Protein AF-A0A382PR80-F1 (afdb_monomer_lite)

Foldseek 3Di:
DDDPQDDPVNVQVVVLVVLVVLLCCCVVVVDVVSVVSVVQNVQWDWDDDDPDIDIHGNDQVQVCLVVDDPVVNVVVVVVLPDPPDDPVNNVSNVD

Radius of gyration: 18.61 Å; chains: 1; bounding box: 30×57×33 Å

pLDDT: mean 79.88, std 11.62, range [38.78, 93.19]

Sequence (95 aa):
MEGNAKSLCSLKVRICDALKWLADGFHKRHNPSMKPYALLKPQMRYEAQGDSLIVQLRKHPILYRDYLAPSTLDKLNSTLQRPDISDDFRAQIQG

Secondary structure (DSSP, 8-state):
---TT--HHHHHHHHHHHHHHHHHHHHTT--GGGHHHHHHGGGEEEEEETTEEEEEE---HHHHGGGS-HHHHHHHHHHHTSTTS-HHHHHHHH-

Structure (mmCIF, N/CA/C/O backbone):
data_AF-A0A382PR80-F1
#
_entry.id   AF-A0A382PR80-F1
#
loop_
_atom_site.group_PDB
_atom_site.id
_atom_site.type_symbol
_atom_site.label_atom_id
_atom_site.label_alt_id
_atom_site.label_comp_id
_atom_site.label_asym_id
_atom_site.label_entity_id
_atom_site.label_seq_id
_atom_site.pdbx_PDB_ins_code
_atom_site.Cartn_x
_atom_site.Cartn_y
_atom_site.Cartn_z
_atom_site.occupancy
_atom_site.B_iso_or_equiv
_atom_site.auth_seq_id
_atom_site.auth_comp_id
_atom_site.auth_asym_id
_atom_site.auth_atom_id
_atom_site.pdbx_PDB_model_num
ATOM 1 N N . MET A 1 1 ? -17.422 -31.952 4.014 1.00 38.78 1 MET A N 1
ATOM 2 C CA . MET A 1 1 ? -16.552 -31.581 2.875 1.00 38.78 1 MET A CA 1
ATOM 3 C C . MET A 1 1 ? -15.466 -30.635 3.377 1.00 38.78 1 MET A C 1
ATOM 5 O O . MET A 1 1 ? -15.622 -29.421 3.298 1.00 38.78 1 MET A O 1
ATOM 9 N N . GLU A 1 2 ? -14.388 -31.176 3.938 1.00 43.16 2 GLU A N 1
ATOM 10 C CA . GLU A 1 2 ? -13.248 -30.389 4.424 1.00 43.16 2 GLU A CA 1
ATOM 11 C C . GLU A 1 2 ? -12.230 -30.237 3.294 1.00 43.16 2 GLU A C 1
ATOM 13 O O . GLU A 1 2 ? -11.433 -31.120 2.989 1.00 43.16 2 GLU A O 1
ATOM 18 N N . GLY A 1 3 ? -12.352 -29.115 2.587 1.00 48.28 3 GLY A N 1
ATOM 19 C CA . GLY A 1 3 ? -11.491 -28.749 1.472 1.00 48.28 3 GLY A CA 1
ATOM 20 C C . GLY A 1 3 ? -10.237 -28.038 1.964 1.00 48.28 3 GLY A C 1
ATOM 21 O O . GLY A 1 3 ? -10.270 -26.854 2.302 1.00 48.28 3 GLY A O 1
ATOM 22 N N . ASN A 1 4 ? -9.145 -28.787 1.943 1.00 53.31 4 ASN A N 1
ATOM 23 C CA . ASN A 1 4 ? -7.749 -28.447 2.188 1.00 53.31 4 ASN A CA 1
ATOM 24 C C . ASN A 1 4 ? -7.227 -27.296 1.276 1.00 53.31 4 ASN A C 1
ATOM 26 O O . ASN A 1 4 ? -6.438 -27.543 0.377 1.00 53.31 4 ASN A O 1
ATOM 30 N N . ALA A 1 5 ? -7.742 -26.058 1.408 1.00 49.75 5 ALA A N 1
ATOM 31 C CA . ALA A 1 5 ? -7.290 -24.8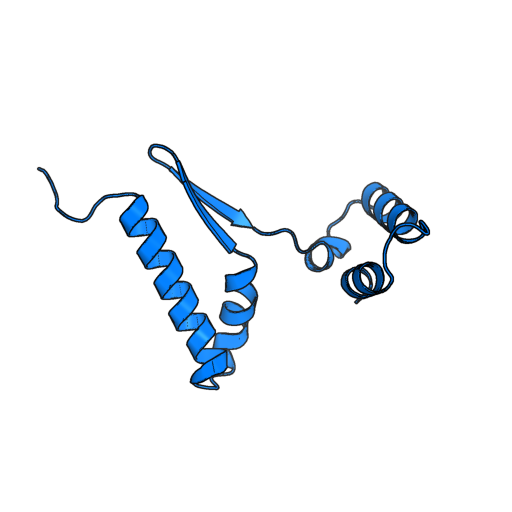54 0.661 1.00 49.75 5 ALA A CA 1
ATOM 32 C C . ALA A 1 5 ? -7.906 -23.497 1.116 1.00 49.75 5 ALA A C 1
ATOM 34 O O . ALA A 1 5 ? -7.666 -22.464 0.476 1.00 49.75 5 ALA A O 1
ATOM 35 N N . LYS A 1 6 ? -8.749 -23.473 2.161 1.00 64.25 6 LYS A N 1
ATOM 36 C CA . LYS A 1 6 ? -9.771 -22.423 2.376 1.00 64.25 6 LYS A CA 1
ATOM 37 C C . LYS A 1 6 ? -9.608 -21.564 3.647 1.00 64.25 6 LYS A C 1
ATOM 39 O O . LYS A 1 6 ? -10.602 -21.059 4.152 1.00 64.25 6 LYS A O 1
ATOM 44 N N . SER A 1 7 ? -8.403 -21.380 4.196 1.00 77.38 7 SER A N 1
ATOM 45 C CA . SER A 1 7 ? -8.237 -20.462 5.341 1.00 77.38 7 SER A CA 1
ATOM 46 C C . SER A 1 7 ? -8.001 -19.018 4.883 1.00 77.38 7 SER A C 1
ATOM 48 O O . SER A 1 7 ? -7.254 -18.764 3.933 1.00 77.38 7 SER A O 1
ATOM 50 N N . LEU A 1 8 ? -8.601 -18.048 5.577 1.00 79.25 8 LEU A N 1
ATOM 51 C CA . LEU A 1 8 ? -8.400 -16.617 5.305 1.00 79.25 8 LEU A CA 1
ATOM 52 C C . LEU A 1 8 ? -6.936 -16.191 5.438 1.00 79.25 8 LEU A C 1
ATOM 54 O O . LEU A 1 8 ? -6.460 -15.365 4.661 1.00 79.25 8 LEU A O 1
ATOM 58 N N . CYS A 1 9 ? -6.188 -16.811 6.353 1.00 81.25 9 CYS A N 1
ATOM 59 C CA . CYS A 1 9 ? -4.742 -16.619 6.451 1.00 81.25 9 CYS A CA 1
ATOM 60 C C . CYS A 1 9 ? -4.014 -17.052 5.169 1.00 81.25 9 CYS A C 1
ATOM 62 O O . CYS A 1 9 ? -3.157 -16.318 4.680 1.00 81.25 9 CYS A O 1
ATOM 64 N N . SER A 1 10 ? -4.381 -18.194 4.577 1.00 84.56 10 SER A N 1
ATOM 65 C CA . SER A 1 10 ? -3.818 -18.641 3.295 1.00 84.56 10 SER A CA 1
ATOM 66 C C . SER A 1 10 ? -4.186 -17.697 2.144 1.00 84.56 10 SER A C 1
ATOM 68 O O . SER A 1 10 ? -3.362 -17.438 1.264 1.00 84.56 10 SER A O 1
ATOM 70 N N . LEU A 1 11 ? -5.408 -17.157 2.137 1.00 84.44 11 LEU A N 1
ATOM 71 C CA . LEU A 1 11 ? -5.828 -16.165 1.145 1.00 84.44 11 LEU A CA 1
ATOM 72 C C . LEU A 1 11 ? -5.023 -14.862 1.277 1.00 84.44 11 LEU A C 1
ATOM 74 O O . LEU A 1 11 ? -4.499 -14.365 0.282 1.00 84.44 11 LEU A O 1
ATOM 78 N N . LYS A 1 12 ? -4.847 -14.356 2.505 1.00 87.06 12 LYS A N 1
ATOM 79 C CA . LYS A 1 12 ? -4.020 -13.178 2.801 1.00 87.06 12 LYS A CA 1
ATOM 80 C C . LYS A 1 12 ? -2.594 -13.331 2.265 1.00 87.06 12 LYS A C 1
ATOM 82 O O . LYS A 1 12 ? -2.096 -12.417 1.613 1.00 87.06 12 LYS A O 1
ATOM 87 N N . VAL A 1 13 ? -1.941 -14.467 2.526 1.00 87.44 13 VAL A N 1
ATOM 88 C CA . VAL A 1 13 ? -0.564 -14.722 2.057 1.00 87.44 13 VAL A CA 1
ATOM 89 C C . VAL A 1 13 ? -0.494 -14.689 0.531 1.00 87.44 13 VAL A C 1
ATOM 91 O O . VAL A 1 13 ? 0.325 -13.957 -0.018 1.00 87.44 13 VAL A O 1
ATOM 94 N N . ARG A 1 14 ? -1.414 -15.375 -0.159 1.00 89.38 14 ARG A N 1
ATOM 95 C CA . ARG A 1 14 ? -1.451 -15.409 -1.631 1.00 89.38 14 ARG A CA 1
ATOM 96 C C . ARG A 1 14 ? -1.643 -14.027 -2.257 1.00 89.38 14 ARG A C 1
ATOM 98 O O . ARG A 1 14 ? -0.987 -13.713 -3.247 1.00 89.38 14 ARG A O 1
ATOM 105 N N . ILE A 1 15 ? -2.503 -13.190 -1.677 1.00 87.94 15 ILE A N 1
ATOM 106 C CA . ILE A 1 15 ? -2.703 -11.807 -2.134 1.00 87.94 15 ILE A CA 1
ATOM 107 C C . ILE A 1 15 ? -1.419 -10.985 -1.945 1.00 87.94 15 ILE A C 1
ATOM 109 O O . ILE A 1 15 ? -0.990 -10.285 -2.864 1.00 87.94 15 ILE A O 1
ATOM 113 N N . CYS A 1 16 ? -0.767 -11.096 -0.784 1.00 86.69 16 CYS A N 1
ATOM 114 C CA . CYS A 1 16 ? 0.504 -10.419 -0.519 1.00 86.69 16 CYS A CA 1
ATOM 115 C C . CYS A 1 16 ? 1.615 -10.860 -1.488 1.00 86.69 16 CYS A C 1
ATOM 117 O O . CYS A 1 16 ? 2.362 -10.011 -1.983 1.00 86.69 16 CYS A O 1
ATOM 119 N N . ASP A 1 17 ? 1.708 -12.156 -1.787 1.00 91.38 17 ASP A N 1
ATOM 120 C CA . ASP A 1 17 ? 2.687 -12.705 -2.730 1.00 91.38 17 ASP A CA 1
ATOM 121 C C . ASP A 1 17 ? 2.419 -12.245 -4.166 1.00 91.38 17 ASP A C 1
ATOM 123 O O . ASP A 1 17 ? 3.354 -11.843 -4.861 1.00 91.38 17 ASP A O 1
ATOM 127 N N . ALA A 1 18 ? 1.155 -12.203 -4.596 1.00 90.56 18 ALA A N 1
ATOM 128 C CA . ALA A 1 18 ? 0.777 -11.673 -5.905 1.00 90.56 18 ALA A CA 1
ATOM 129 C C . ALA A 1 18 ? 1.157 -10.188 -6.050 1.00 90.56 18 ALA A C 1
ATOM 131 O O . ALA A 1 18 ?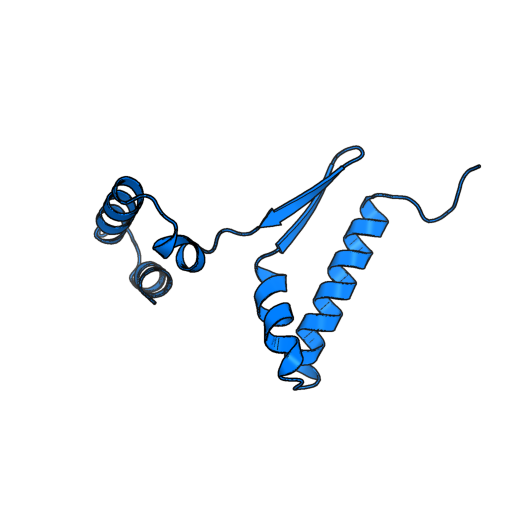 1.784 -9.794 -7.036 1.00 90.56 18 ALA A O 1
ATOM 132 N N . LEU A 1 19 ? 0.863 -9.363 -5.039 1.00 88.81 19 LEU A N 1
ATOM 133 C CA . LEU A 1 19 ? 1.259 -7.950 -5.025 1.00 88.81 19 LEU A CA 1
ATOM 134 C C . LEU A 1 19 ? 2.779 -7.775 -5.016 1.00 88.81 19 LEU A C 1
ATOM 136 O O . LEU A 1 19 ? 3.305 -6.877 -5.674 1.00 88.81 19 LEU A O 1
ATOM 140 N N . LYS A 1 20 ? 3.504 -8.636 -4.293 1.00 90.06 20 LYS A N 1
ATOM 141 C CA . LYS A 1 20 ? 4.969 -8.655 -4.315 1.00 90.06 20 LYS A CA 1
ATOM 142 C C . LYS A 1 20 ? 5.495 -9.000 -5.703 1.00 90.06 20 LYS A C 1
ATOM 144 O O . LYS A 1 20 ? 6.376 -8.295 -6.179 1.00 90.06 20 LYS A O 1
ATOM 149 N N . TRP A 1 21 ? 4.947 -10.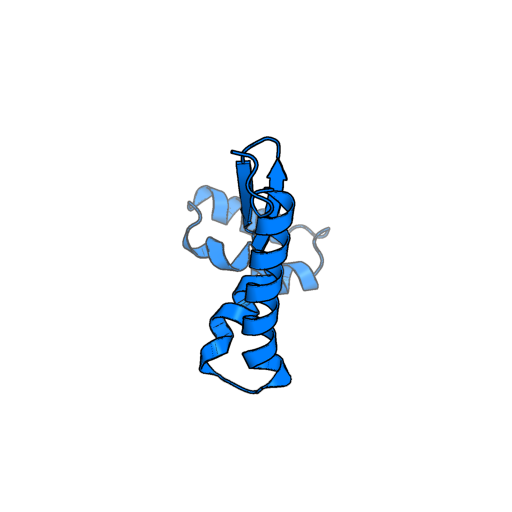020 -6.357 1.00 93.19 21 TRP A N 1
ATOM 150 C CA . TRP A 1 21 ? 5.348 -10.418 -7.705 1.00 93.19 21 TRP A CA 1
ATOM 151 C C . TRP A 1 21 ? 5.135 -9.293 -8.726 1.00 93.19 21 TRP A C 1
ATOM 153 O O . TRP A 1 21 ? 6.015 -9.030 -9.550 1.00 93.19 21 TRP A O 1
ATOM 163 N N . LEU A 1 22 ? 4.002 -8.586 -8.642 1.00 89.94 22 LEU A N 1
ATOM 164 C CA . LEU A 1 22 ? 3.709 -7.431 -9.494 1.00 89.94 22 LEU A CA 1
ATOM 165 C C . LEU A 1 22 ? 4.685 -6.273 -9.239 1.00 89.94 22 LEU A C 1
ATOM 167 O O . LEU A 1 22 ? 5.285 -5.760 -10.182 1.00 89.94 22 LEU A O 1
ATOM 171 N N . ALA A 1 23 ? 4.915 -5.903 -7.976 1.00 88.69 23 ALA A N 1
ATOM 172 C CA . ALA A 1 23 ? 5.869 -4.849 -7.621 1.00 88.69 23 ALA A CA 1
ATOM 173 C C . ALA A 1 23 ? 7.307 -5.193 -8.053 1.00 88.69 23 ALA A C 1
ATOM 175 O O . ALA A 1 23 ? 8.017 -4.359 -8.615 1.00 88.69 23 ALA A O 1
ATOM 176 N N . ASP A 1 24 ? 7.720 -6.447 -7.862 1.00 92.06 24 ASP A N 1
ATOM 177 C CA . ASP A 1 24 ? 9.012 -6.958 -8.321 1.00 92.06 24 ASP A CA 1
ATOM 178 C C . ASP A 1 24 ? 9.130 -6.911 -9.852 1.00 92.06 24 ASP A C 1
ATOM 180 O O . ASP A 1 24 ? 10.232 -6.810 -10.384 1.00 92.06 24 ASP A O 1
ATOM 184 N N . GLY A 1 25 ? 8.022 -6.948 -10.596 1.00 90.00 25 GLY A N 1
ATOM 185 C CA . GLY A 1 25 ? 8.063 -6.770 -12.043 1.00 90.00 25 GLY A CA 1
ATOM 186 C C . GLY A 1 25 ? 8.458 -5.370 -12.493 1.00 90.00 25 GLY A C 1
ATOM 187 O O . GLY A 1 25 ? 9.154 -5.237 -13.496 1.00 90.00 25 GLY A O 1
ATOM 188 N N . PHE A 1 26 ? 8.134 -4.344 -11.712 1.00 90.56 26 PHE A N 1
ATOM 189 C CA . PHE A 1 26 ? 8.674 -3.011 -11.948 1.00 90.56 26 PHE A CA 1
ATOM 190 C C . PHE A 1 26 ? 10.140 -2.914 -11.503 1.00 90.56 26 PHE A C 1
ATOM 192 O O . PHE A 1 26 ? 10.994 -2.517 -12.289 1.00 90.56 26 PHE A O 1
ATOM 199 N N . HIS A 1 27 ? 10.451 -3.318 -10.266 1.00 86.31 27 HIS A N 1
ATOM 200 C CA . HIS A 1 27 ? 11.778 -3.086 -9.680 1.00 86.31 27 HIS A CA 1
ATOM 201 C C . HIS A 1 27 ? 12.877 -4.013 -10.208 1.00 86.31 27 HIS A C 1
ATOM 203 O O . HIS A 1 27 ? 14.002 -3.568 -10.400 1.00 86.31 27 HIS A O 1
ATOM 209 N N . LYS A 1 28 ? 12.573 -5.300 -10.408 1.00 90.62 28 LYS A N 1
ATOM 210 C CA . LYS A 1 28 ? 13.559 -6.335 -10.768 1.00 90.62 28 LYS A CA 1
ATOM 211 C C . LYS A 1 28 ? 13.515 -6.712 -12.240 1.00 90.62 28 LYS A C 1
ATOM 213 O O . LYS A 1 28 ? 14.525 -7.116 -12.798 1.00 90.62 28 LYS A O 1
ATOM 218 N N . ARG A 1 29 ? 12.334 -6.633 -12.860 1.00 90.62 29 ARG A N 1
ATOM 219 C CA . ARG A 1 29 ? 12.138 -6.973 -14.282 1.00 90.62 29 ARG A CA 1
ATOM 220 C C . ARG A 1 29 ? 12.057 -5.736 -15.178 1.00 90.62 29 ARG A C 1
ATOM 222 O O . ARG A 1 29 ? 11.823 -5.885 -16.370 1.00 90.62 29 ARG A O 1
ATOM 229 N N . HIS A 1 30 ? 12.237 -4.541 -14.605 1.00 88.75 30 HIS A N 1
ATOM 230 C CA . HIS A 1 30 ? 12.228 -3.253 -15.302 1.00 88.75 30 HIS A CA 1
ATOM 231 C C . HIS A 1 30 ? 11.014 -3.047 -16.219 1.00 88.75 30 HIS A C 1
ATOM 233 O O . HIS A 1 30 ? 11.124 -2.383 -17.243 1.00 88.75 30 HIS A O 1
ATOM 239 N N . ASN A 1 31 ? 9.850 -3.608 -15.869 1.00 90.88 31 ASN A N 1
ATOM 240 C CA . ASN A 1 31 ? 8.642 -3.501 -16.679 1.00 90.88 31 ASN A CA 1
ATOM 241 C C . ASN A 1 31 ? 7.841 -2.244 -16.287 1.00 90.88 31 ASN A C 1
ATOM 243 O O . ASN A 1 31 ? 7.196 -2.245 -15.230 1.00 90.88 31 ASN A O 1
ATOM 247 N N . PRO A 1 32 ? 7.818 -1.180 -17.116 1.00 87.25 32 PRO A N 1
ATOM 248 C CA . PRO A 1 32 ? 7.181 0.084 -16.755 1.00 87.25 32 PRO A CA 1
ATOM 249 C C . PRO A 1 32 ? 5.664 -0.032 -16.591 1.00 87.25 32 PRO A C 1
ATOM 251 O O . PRO A 1 32 ? 5.087 0.702 -15.790 1.00 87.25 32 PRO A O 1
ATOM 254 N N . SER A 1 33 ? 5.013 -0.981 -17.276 1.00 87.50 33 SER A N 1
ATOM 255 C CA . SER A 1 33 ? 3.567 -1.200 -17.133 1.00 87.50 33 SER A CA 1
ATOM 256 C C . SER A 1 33 ? 3.181 -1.706 -15.740 1.00 87.50 33 SER A C 1
ATOM 258 O O . SER A 1 33 ? 2.026 -1.586 -15.341 1.00 87.50 33 SER A O 1
ATOM 260 N N . MET A 1 34 ? 4.149 -2.202 -14.956 1.00 88.31 34 MET A N 1
ATOM 261 C CA . MET A 1 34 ? 3.929 -2.645 -13.579 1.00 88.31 34 MET A CA 1
ATOM 262 C C . MET A 1 34 ? 4.148 -1.548 -12.525 1.00 88.31 34 MET A C 1
ATOM 264 O O . MET A 1 34 ? 3.922 -1.789 -11.335 1.00 88.31 34 MET A O 1
ATOM 268 N N . LYS A 1 35 ? 4.530 -0.329 -12.939 1.00 82.81 35 LYS A N 1
ATOM 269 C CA . LYS A 1 35 ? 4.713 0.832 -12.051 1.00 82.81 35 LYS A CA 1
ATOM 270 C C . LYS A 1 35 ? 3.506 1.094 -11.131 1.00 82.81 35 LYS A C 1
ATOM 272 O O . LYS A 1 35 ? 3.739 1.314 -9.941 1.00 82.81 35 LYS A O 1
ATOM 277 N N . PRO A 1 36 ? 2.236 1.011 -11.587 1.00 83.56 36 PRO A N 1
ATOM 278 C CA . PRO A 1 36 ? 1.087 1.222 -10.703 1.00 83.56 36 PRO A CA 1
ATOM 279 C C . PRO A 1 36 ? 1.037 0.229 -9.534 1.00 83.56 36 PRO A C 1
ATOM 281 O O . PRO A 1 36 ? 0.742 0.614 -8.405 1.00 83.56 36 PRO A O 1
ATOM 284 N N . TYR A 1 37 ? 1.390 -1.039 -9.765 1.00 83.62 37 TYR A N 1
ATOM 285 C CA . TYR A 1 37 ? 1.360 -2.072 -8.725 1.00 83.62 37 TYR A CA 1
ATOM 286 C C . TYR A 1 37 ? 2.502 -1.930 -7.716 1.00 83.62 37 TYR A C 1
ATOM 288 O O . TYR A 1 37 ? 2.315 -2.198 -6.528 1.00 83.62 37 TYR A O 1
ATOM 296 N N . ALA A 1 38 ? 3.669 -1.468 -8.171 1.00 83.38 38 ALA A N 1
ATOM 297 C CA . ALA A 1 38 ? 4.787 -1.142 -7.292 1.00 83.38 38 ALA A CA 1
ATOM 298 C C . ALA A 1 38 ? 4.451 0.010 -6.334 1.00 83.38 38 ALA A C 1
ATOM 300 O O . ALA A 1 38 ? 4.806 -0.053 -5.158 1.00 83.38 38 ALA A O 1
ATOM 301 N N . LEU A 1 39 ? 3.706 1.013 -6.811 1.00 84.00 39 LEU A N 1
ATOM 302 C CA . LEU A 1 39 ? 3.213 2.120 -5.986 1.00 84.00 39 LEU A CA 1
ATOM 303 C C . LEU A 1 39 ? 2.082 1.694 -5.042 1.00 84.00 39 LEU A C 1
ATOM 305 O O . LEU A 1 39 ? 2.006 2.186 -3.918 1.00 84.00 39 LEU A O 1
ATOM 309 N N . LEU A 1 40 ? 1.220 0.773 -5.479 1.00 82.56 40 LEU A N 1
ATOM 310 C CA . LEU A 1 40 ? 0.058 0.319 -4.715 1.00 82.56 40 LEU A CA 1
ATOM 311 C C . LEU A 1 40 ? 0.432 -0.603 -3.545 1.00 82.56 40 LEU A C 1
ATOM 313 O O . LEU A 1 40 ? -0.126 -0.475 -2.457 1.00 82.56 40 LEU A O 1
ATOM 317 N N . LYS A 1 41 ? 1.385 -1.524 -3.734 1.00 85.19 41 LYS A N 1
ATOM 318 C CA . LYS A 1 41 ? 1.787 -2.501 -2.706 1.00 85.19 41 LYS A CA 1
ATOM 319 C C . LYS A 1 41 ? 2.096 -1.877 -1.328 1.00 85.19 41 LYS A C 1
ATOM 321 O O . LYS A 1 41 ? 1.548 -2.374 -0.347 1.00 85.19 41 LYS A O 1
ATOM 326 N N . PRO A 1 42 ? 2.937 -0.830 -1.190 1.00 82.38 42 PRO A N 1
ATOM 327 C CA . PRO A 1 42 ? 3.210 -0.219 0.114 1.00 82.38 42 PRO A CA 1
ATOM 328 C C . PRO A 1 42 ? 1.998 0.512 0.710 1.00 82.38 42 PRO A C 1
ATOM 330 O O . PRO A 1 42 ? 1.979 0.750 1.916 1.00 82.38 42 PRO A O 1
ATOM 333 N N . GLN A 1 43 ? 0.991 0.844 -0.106 1.00 83.56 43 GLN A N 1
ATOM 334 C CA . GLN A 1 43 ? -0.239 1.508 0.324 1.00 83.56 43 GLN A CA 1
ATOM 335 C C . GLN A 1 43 ? -1.306 0.526 0.815 1.00 83.56 43 GLN A C 1
ATOM 337 O O . GLN A 1 43 ? -2.285 0.958 1.409 1.00 83.56 43 GLN A O 1
ATOM 342 N N . MET A 1 44 ? -1.148 -0.782 0.607 1.00 84.81 44 MET A N 1
ATOM 343 C CA . MET A 1 44 ? -2.136 -1.784 1.010 1.00 84.81 44 MET A CA 1
ATOM 344 C C . MET A 1 44 ? -1.613 -2.660 2.147 1.00 84.81 44 MET A C 1
ATOM 346 O O . MET A 1 44 ? -0.515 -3.211 2.086 1.00 84.81 44 MET A O 1
ATOM 350 N N . ARG A 1 45 ? -2.434 -2.851 3.179 1.00 85.12 45 ARG A N 1
ATOM 351 C CA . ARG A 1 45 ? -2.216 -3.831 4.244 1.00 85.12 45 ARG A CA 1
ATOM 352 C C . ARG A 1 45 ? -3.426 -4.753 4.328 1.00 85.12 45 ARG A C 1
ATOM 354 O O . ARG A 1 45 ? -4.558 -4.293 4.288 1.0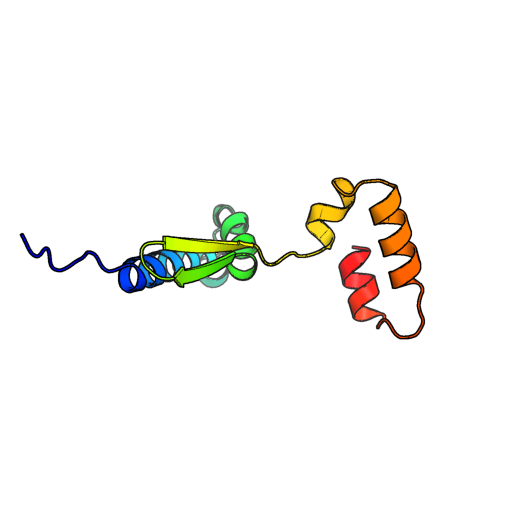0 85.12 45 ARG A O 1
ATOM 361 N N . TYR A 1 46 ? -3.166 -6.048 4.465 1.00 85.12 46 TYR A N 1
ATOM 362 C CA . TYR A 1 46 ? -4.201 -7.071 4.583 1.00 85.12 46 TYR A CA 1
ATOM 363 C C . TYR A 1 46 ? -4.182 -7.683 5.979 1.00 85.12 46 TYR A C 1
ATOM 365 O O . TYR A 1 46 ? -3.127 -8.062 6.506 1.00 85.12 46 TYR A O 1
ATOM 373 N N . GLU A 1 47 ? -5.359 -7.820 6.567 1.00 85.00 47 GLU A N 1
ATOM 374 C CA . GLU A 1 47 ? -5.565 -8.405 7.884 1.00 85.00 47 GLU A CA 1
ATOM 375 C C . GLU A 1 47 ? -6.689 -9.434 7.814 1.00 85.00 47 GLU A C 1
ATOM 377 O O . GLU A 1 47 ? -7.708 -9.196 7.179 1.00 85.00 47 GLU A O 1
ATOM 382 N N . ALA A 1 48 ? -6.474 -10.608 8.402 1.00 86.19 48 ALA A N 1
ATOM 383 C CA . ALA A 1 48 ? -7.506 -11.631 8.508 1.00 86.19 48 ALA A CA 1
ATOM 384 C C . ALA A 1 48 ? -8.087 -11.535 9.921 1.00 86.19 48 ALA A C 1
ATOM 386 O O . ALA A 1 48 ? -7.331 -11.661 10.884 1.00 86.19 48 ALA A O 1
ATOM 387 N N . GLN A 1 49 ? -9.390 -11.283 10.036 1.00 85.19 49 GLN A N 1
ATOM 388 C CA . GLN A 1 49 ? -10.090 -11.139 11.310 1.00 85.19 49 GLN A CA 1
ATOM 389 C C . GLN A 1 49 ? -11.400 -11.930 11.260 1.00 85.19 49 GLN A C 1
ATOM 391 O O . GLN A 1 49 ? -12.290 -11.608 10.475 1.00 85.19 49 GLN A O 1
ATOM 396 N N . GLY A 1 50 ? -11.511 -12.970 12.094 1.00 81.62 50 GLY A N 1
ATOM 397 C CA . GLY A 1 50 ? -12.638 -13.907 12.042 1.00 81.62 50 GLY A CA 1
ATOM 398 C C . GLY A 1 50 ? -12.802 -14.491 10.637 1.00 81.62 50 GLY A C 1
ATOM 399 O O . GLY A 1 50 ? -11.824 -14.954 10.050 1.00 81.62 50 GLY A O 1
ATOM 400 N N . ASP A 1 51 ? -14.013 -14.370 10.086 1.00 83.75 51 ASP A N 1
ATOM 401 C CA . ASP A 1 51 ? -14.366 -14.815 8.731 1.00 83.75 51 ASP A CA 1
ATOM 402 C C . ASP A 1 51 ? -14.209 -13.718 7.656 1.00 83.75 51 ASP A C 1
ATOM 404 O O . ASP A 1 51 ? -14.709 -13.846 6.538 1.00 83.75 51 ASP A O 1
ATOM 408 N N . SER A 1 52 ? -13.500 -12.628 7.967 1.00 82.00 52 SER A N 1
ATOM 409 C CA . SER A 1 52 ? -13.302 -11.490 7.062 1.00 82.00 52 SER A CA 1
ATOM 410 C C . SER A 1 52 ? -11.832 -11.230 6.725 1.00 82.00 52 SER A C 1
ATOM 412 O O . SER A 1 52 ? -10.933 -11.371 7.558 1.00 82.00 52 SER A O 1
ATOM 414 N N . LEU A 1 53 ? -11.590 -10.789 5.485 1.00 84.88 53 LEU A N 1
ATOM 415 C CA . LEU A 1 53 ? -10.322 -10.201 5.054 1.00 84.88 53 LEU A CA 1
ATOM 416 C C . LEU A 1 53 ? -10.488 -8.683 4.960 1.00 84.88 53 LEU A C 1
ATOM 418 O O . LEU A 1 53 ? -11.244 -8.179 4.133 1.00 84.88 53 LEU A O 1
ATOM 422 N N . ILE A 1 54 ? -9.755 -7.956 5.792 1.00 87.62 54 ILE A N 1
ATOM 423 C CA . ILE A 1 54 ? -9.787 -6.501 5.859 1.00 87.62 54 ILE A CA 1
ATOM 424 C C . ILE A 1 54 ? -8.646 -5.942 5.016 1.00 87.62 54 ILE A C 1
ATOM 426 O O . ILE A 1 54 ? -7.479 -6.304 5.197 1.00 87.62 54 ILE A O 1
ATOM 430 N N . VAL A 1 55 ? -8.992 -5.027 4.113 1.00 86.44 55 VAL A N 1
ATOM 431 C CA . VAL A 1 55 ? -8.036 -4.249 3.324 1.00 86.44 55 VAL A CA 1
ATOM 432 C C . VAL A 1 55 ? -7.911 -2.866 3.947 1.00 86.44 55 VAL A C 1
ATOM 434 O O . VAL A 1 55 ? -8.853 -2.080 3.957 1.00 86.44 55 VAL A O 1
ATOM 437 N N . GLN A 1 56 ? -6.731 -2.566 4.468 1.00 85.19 56 GLN A N 1
ATOM 438 C CA . GLN A 1 56 ? -6.380 -1.263 5.008 1.00 85.19 56 GLN A CA 1
ATOM 439 C C . GLN A 1 56 ? -5.539 -0.517 3.978 1.00 85.19 56 GLN A C 1
ATOM 441 O O . GLN A 1 56 ? -4.411 -0.910 3.671 1.00 85.19 56 GLN A O 1
ATOM 446 N N . LEU A 1 57 ? -6.074 0.587 3.466 1.00 81.31 57 LEU A N 1
ATOM 447 C CA . LEU A 1 57 ? -5.292 1.536 2.687 1.00 81.31 57 LEU A CA 1
ATOM 448 C C . LEU A 1 57 ? -4.495 2.409 3.659 1.00 81.31 57 LEU A C 1
ATOM 450 O O . LEU A 1 57 ? -5.070 3.159 4.452 1.00 81.31 57 LEU A O 1
ATOM 454 N N . ARG A 1 58 ? -3.165 2.310 3.621 1.00 74.88 58 ARG A N 1
ATOM 455 C CA . ARG A 1 58 ? -2.289 3.264 4.298 1.00 74.88 58 ARG A CA 1
ATOM 456 C C . ARG A 1 58 ? -2.541 4.623 3.663 1.00 74.88 58 ARG A C 1
ATOM 458 O O . ARG A 1 58 ? -2.211 4.850 2.501 1.00 74.88 58 ARG A O 1
ATOM 465 N N . LYS A 1 59 ? -3.169 5.513 4.430 1.00 63.00 59 LYS A N 1
ATOM 466 C CA . LYS A 1 59 ? -3.426 6.889 4.019 1.00 63.00 59 LYS A CA 1
ATOM 467 C C . LYS A 1 59 ? -2.082 7.594 3.861 1.00 63.00 59 LYS A C 1
ATOM 469 O O . LYS A 1 59 ? -1.498 8.019 4.851 1.00 63.00 59 LYS A O 1
ATOM 474 N N . HIS A 1 60 ? -1.595 7.719 2.630 1.00 61.12 60 HIS A N 1
ATOM 475 C CA . HIS A 1 60 ? -0.683 8.807 2.308 1.00 61.12 60 HIS A CA 1
ATOM 4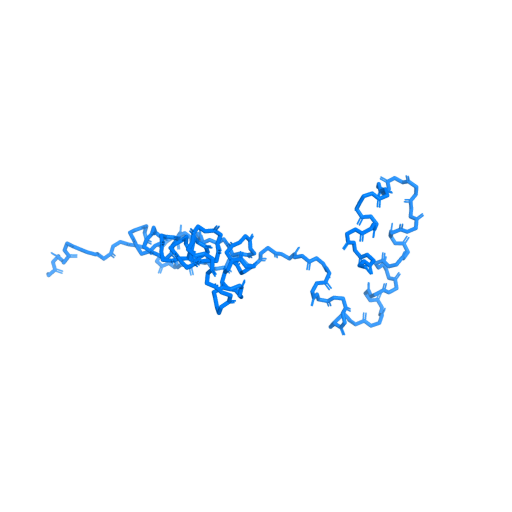76 C C . HIS A 1 60 ? -1.544 10.067 2.227 1.00 61.12 60 HIS A C 1
ATOM 478 O O . HIS A 1 60 ? -2.417 10.120 1.359 1.00 61.12 60 HIS A O 1
ATOM 484 N N . PRO A 1 61 ? -1.356 11.068 3.103 1.00 55.31 61 PRO A N 1
ATOM 485 C CA . PRO A 1 61 ? -2.217 12.253 3.098 1.00 55.31 61 PRO A CA 1
ATOM 486 C C . PRO A 1 61 ? -2.177 12.994 1.751 1.00 55.31 61 PRO A C 1
ATOM 488 O O . PRO A 1 61 ? -3.155 13.617 1.355 1.00 55.31 61 PRO A O 1
ATOM 491 N N . ILE A 1 62 ? -1.064 12.840 1.030 1.00 59.09 62 ILE A N 1
ATOM 492 C CA . ILE A 1 62 ? -0.750 13.444 -0.267 1.00 59.09 62 ILE A CA 1
ATOM 493 C C . ILE A 1 62 ? -1.807 13.117 -1.330 1.00 59.09 62 ILE A C 1
ATOM 495 O O . ILE A 1 62 ? -2.276 14.010 -2.020 1.00 59.09 62 ILE A O 1
ATOM 499 N N . LEU A 1 63 ? -2.233 11.852 -1.438 1.00 56.81 63 LEU A N 1
ATOM 500 C CA . LEU A 1 63 ? -3.123 11.406 -2.524 1.00 56.81 63 LEU A CA 1
ATOM 501 C C . LEU A 1 63 ? -4.583 11.817 -2.328 1.00 56.81 63 LEU A C 1
ATOM 503 O O . LEU A 1 63 ? -5.374 11.750 -3.264 1.00 56.81 63 LEU A O 1
ATOM 507 N N . TYR A 1 64 ? -4.943 12.218 -1.111 1.00 60.97 64 TYR A N 1
ATOM 508 C CA . TYR A 1 64 ? -6.312 12.586 -0.772 1.00 60.97 64 TYR A CA 1
ATOM 509 C C . TYR A 1 64 ? -6.486 14.087 -0.580 1.00 60.97 64 TYR A C 1
ATOM 511 O O . TYR A 1 64 ? -7.618 14.511 -0.375 1.00 60.97 64 TYR A O 1
ATOM 519 N N . ARG A 1 65 ? -5.403 14.880 -0.651 1.00 68.25 65 ARG A N 1
ATOM 520 C CA . ARG A 1 65 ? -5.432 16.328 -0.409 1.00 68.25 65 ARG A CA 1
ATOM 521 C C . ARG A 1 65 ? -6.474 17.025 -1.279 1.00 68.25 65 ARG A C 1
ATOM 523 O O . ARG A 1 65 ? -7.284 17.774 -0.744 1.00 68.25 65 ARG A O 1
ATOM 530 N N . ASP A 1 66 ? -6.512 16.693 -2.564 1.00 70.31 66 ASP A N 1
ATOM 531 C CA . ASP A 1 66 ? -7.442 17.286 -3.537 1.00 70.31 66 ASP A CA 1
ATOM 532 C C . ASP A 1 66 ? -8.904 16.870 -3.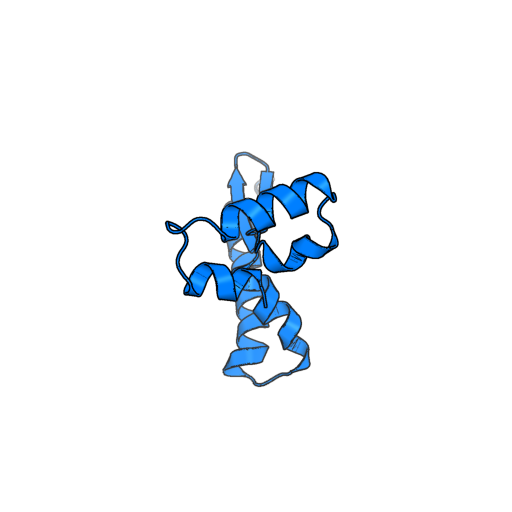312 1.00 70.31 66 ASP A C 1
ATOM 534 O O . ASP A 1 66 ? -9.827 17.509 -3.809 1.00 70.31 66 ASP A O 1
ATOM 538 N N . TYR A 1 67 ? -9.125 15.810 -2.531 1.00 72.38 67 TYR A N 1
ATOM 539 C CA . TYR A 1 67 ? -10.444 15.292 -2.169 1.00 72.38 67 TYR A CA 1
ATOM 540 C C . TYR A 1 67 ? -10.872 15.710 -0.755 1.00 72.38 67 TYR A C 1
ATOM 542 O O . TYR A 1 67 ? -11.942 15.309 -0.290 1.00 72.38 67 TYR A O 1
ATOM 550 N N . LEU A 1 68 ? -10.048 16.480 -0.034 1.00 74.81 68 LEU A N 1
ATOM 551 C CA . LEU A 1 68 ? -10.407 16.987 1.285 1.00 74.81 68 LEU A CA 1
ATOM 552 C C . LEU A 1 68 ? -11.438 18.108 1.154 1.00 74.81 68 LEU A C 1
ATOM 554 O O . LEU A 1 68 ? -11.310 19.008 0.328 1.00 74.81 68 LEU A O 1
ATOM 558 N N . ALA A 1 69 ? -12.432 18.102 2.044 1.00 83.56 69 ALA A N 1
ATOM 559 C CA . ALA A 1 69 ? -13.304 19.257 2.206 1.00 83.56 69 ALA A CA 1
ATOM 560 C C . ALA A 1 69 ? -12.464 20.502 2.570 1.00 83.56 69 ALA A C 1
ATOM 562 O O . ALA A 1 69 ? -11.500 20.361 3.334 1.00 83.56 69 ALA A O 1
ATOM 563 N N . PRO A 1 70 ? -12.841 21.716 2.123 1.00 83.50 70 PRO A N 1
ATOM 564 C CA . PRO A 1 70 ? -12.057 22.935 2.351 1.00 83.50 70 PRO A CA 1
ATOM 565 C C . PRO A 1 70 ? -11.672 23.153 3.822 1.00 83.50 70 PRO A C 1
ATOM 567 O O . PRO A 1 70 ? -10.511 23.378 4.145 1.00 83.50 70 PRO A O 1
ATOM 570 N N . SER A 1 71 ? -12.610 22.918 4.742 1.00 85.44 71 SER A N 1
ATOM 571 C CA . SER A 1 71 ? -12.386 23.038 6.190 1.00 85.44 71 SER A CA 1
ATOM 572 C C . SER A 1 71 ? -11.363 22.045 6.756 1.00 85.44 71 SER A C 1
ATOM 574 O O . SER A 1 71 ? -10.754 22.290 7.798 1.00 85.44 71 SER A O 1
ATOM 576 N N . THR A 1 72 ? -11.178 20.901 6.099 1.00 82.06 72 THR A N 1
ATOM 577 C CA . THR A 1 72 ? -10.177 19.893 6.472 1.00 82.06 72 THR A CA 1
ATOM 578 C C . THR A 1 72 ? -8.818 20.245 5.877 1.00 82.06 72 THR A C 1
ATOM 580 O O . THR A 1 72 ? -7.796 20.043 6.531 1.00 82.06 72 THR A O 1
ATOM 583 N N . LEU A 1 73 ? -8.809 20.824 4.675 1.00 83.06 73 LEU A N 1
ATOM 584 C CA . LEU A 1 73 ? -7.607 21.321 4.018 1.00 83.06 73 LEU A CA 1
ATOM 585 C C . LEU A 1 73 ? -7.005 22.517 4.776 1.00 83.06 73 LEU A C 1
ATOM 587 O O . LEU A 1 73 ? -5.796 22.544 4.997 1.00 83.06 73 LEU A O 1
ATOM 591 N N . ASP A 1 74 ? -7.834 23.429 5.287 1.00 85.38 74 ASP A N 1
ATOM 592 C CA . ASP A 1 74 ? -7.392 24.551 6.129 1.00 85.38 74 ASP A CA 1
ATOM 593 C C . ASP A 1 74 ? -6.766 24.077 7.445 1.00 85.38 74 ASP A C 1
ATOM 595 O O . ASP A 1 74 ? -5.691 24.535 7.839 1.00 85.38 74 ASP A O 1
ATOM 599 N N . LYS A 1 75 ? -7.395 23.097 8.109 1.00 85.50 75 LYS A N 1
ATOM 600 C CA . LYS A 1 75 ? -6.843 22.472 9.323 1.00 85.50 75 LYS A CA 1
ATOM 601 C C . LYS A 1 75 ? -5.513 21.781 9.050 1.00 85.50 75 LYS A C 1
ATOM 603 O O . LYS A 1 75 ? -4.592 21.895 9.859 1.00 85.50 75 LYS A O 1
ATOM 608 N N . LEU A 1 76 ? -5.404 21.077 7.923 1.00 83.75 76 LEU A N 1
ATOM 609 C CA . LEU A 1 76 ? -4.164 20.433 7.505 1.00 83.75 76 LEU A CA 1
ATOM 610 C C . LEU A 1 76 ? -3.067 21.481 7.282 1.00 83.75 76 LEU A C 1
ATOM 612 O O . LEU A 1 76 ? -1.998 21.362 7.870 1.00 83.75 76 LEU A O 1
ATOM 616 N N . ASN A 1 77 ? -3.350 22.536 6.515 1.00 85.38 77 ASN A N 1
ATOM 617 C CA . ASN A 1 77 ? -2.399 23.615 6.251 1.00 85.38 77 ASN A CA 1
ATOM 618 C C . ASN A 1 77 ? -1.950 24.305 7.548 1.00 85.38 77 ASN A C 1
ATOM 620 O O . ASN A 1 77 ? -0.756 24.494 7.745 1.00 85.38 77 ASN A O 1
ATOM 624 N N . SER A 1 78 ? -2.874 24.613 8.463 1.00 86.25 78 SER A N 1
ATOM 625 C CA . SER A 1 78 ? -2.544 25.181 9.778 1.00 86.25 78 SER A CA 1
ATOM 626 C C . SER A 1 78 ? -1.664 24.242 10.611 1.00 86.25 78 SER A C 1
ATOM 628 O O . SER A 1 78 ? -0.688 24.680 11.216 1.00 86.25 78 SER A O 1
ATOM 630 N N . THR A 1 79 ? -1.949 22.937 10.587 1.00 85.06 79 THR A N 1
ATOM 631 C CA . THR A 1 79 ? -1.148 21.927 11.297 1.00 85.06 79 THR A CA 1
ATOM 632 C C . THR A 1 79 ? 0.272 21.850 10.739 1.00 85.06 79 THR A C 1
ATOM 634 O O . THR A 1 79 ? 1.224 21.802 11.512 1.00 85.06 79 THR A O 1
ATOM 637 N N . LEU A 1 80 ? 0.428 21.902 9.414 1.00 82.19 80 LEU A N 1
ATOM 638 C CA . LEU A 1 80 ? 1.735 21.882 8.753 1.00 82.19 80 LEU A CA 1
ATOM 639 C C . LEU A 1 80 ? 2.577 23.128 9.036 1.00 82.19 80 LEU A C 1
ATOM 641 O O . LEU A 1 80 ? 3.787 23.061 8.879 1.00 82.19 80 LEU A O 1
ATOM 645 N N . GLN A 1 81 ? 1.978 24.249 9.450 1.00 84.62 81 GLN A N 1
ATOM 646 C CA . GLN A 1 81 ? 2.729 25.451 9.831 1.00 84.62 81 GLN A CA 1
ATOM 647 C C . GLN A 1 81 ? 3.349 25.346 11.231 1.00 84.62 81 GLN A C 1
ATOM 649 O O . GLN A 1 81 ? 4.249 26.123 11.554 1.00 84.62 81 GLN A O 1
ATOM 654 N N . ARG A 1 82 ? 2.922 24.389 12.066 1.00 86.12 82 ARG A N 1
ATOM 655 C CA . ARG A 1 82 ? 3.394 24.297 13.450 1.00 86.12 82 ARG A CA 1
ATOM 656 C C . ARG A 1 82 ? 4.875 23.893 13.536 1.00 86.12 82 ARG A C 1
ATOM 658 O O . ARG A 1 82 ? 5.296 22.979 12.825 1.00 86.12 82 ARG A O 1
ATOM 665 N N . PRO A 1 83 ? 5.671 24.525 14.415 1.00 85.69 83 PRO A N 1
ATOM 666 C CA . PRO A 1 83 ? 7.123 24.328 14.474 1.00 85.69 83 PRO A CA 1
ATOM 667 C C . PRO A 1 83 ? 7.549 22.927 14.944 1.00 85.69 83 PRO A C 1
ATOM 669 O O . PRO A 1 83 ? 8.700 22.554 14.761 1.00 85.69 83 PRO A O 1
ATOM 672 N N . ASP A 1 84 ? 6.640 22.144 15.531 1.00 88.69 84 ASP A N 1
ATOM 673 C CA . ASP A 1 84 ? 6.869 20.754 15.948 1.00 88.69 84 ASP A CA 1
ATOM 674 C C . ASP A 1 84 ? 6.809 19.743 14.792 1.00 88.69 84 ASP A C 1
ATOM 676 O O . ASP A 1 84 ? 7.159 18.576 14.967 1.00 88.69 84 ASP A O 1
ATOM 680 N N . ILE A 1 85 ? 6.376 20.173 13.606 1.00 82.25 85 ILE A N 1
ATOM 681 C CA . ILE A 1 85 ? 6.309 19.331 12.413 1.00 82.25 85 ILE A CA 1
ATOM 682 C C . ILE A 1 85 ? 7.598 19.469 11.605 1.00 82.25 85 ILE A C 1
ATOM 684 O O . ILE A 1 85 ? 7.926 20.567 11.153 1.00 82.25 85 ILE A O 1
ATOM 688 N N . SER A 1 86 ? 8.281 18.343 11.377 1.00 85.31 86 SER A N 1
ATOM 689 C CA . SER A 1 86 ? 9.541 18.297 10.631 1.00 85.31 86 SER A CA 1
ATOM 690 C C . SER A 1 86 ? 9.392 18.744 9.177 1.00 85.31 86 SER A C 1
ATOM 692 O O . SER A 1 86 ? 8.380 18.473 8.522 1.00 85.31 86 SER A O 1
ATOM 694 N N . ASP A 1 87 ? 10.442 19.370 8.649 1.00 81.94 87 ASP A N 1
ATOM 695 C CA . ASP A 1 87 ? 10.490 19.823 7.257 1.00 81.94 87 ASP A CA 1
ATOM 696 C C . ASP A 1 87 ? 10.351 18.666 6.262 1.00 81.94 87 ASP A C 1
ATOM 698 O O . ASP A 1 87 ? 9.647 18.803 5.264 1.00 81.94 87 ASP A O 1
ATOM 702 N N . ASP A 1 88 ? 10.893 17.487 6.583 1.00 77.62 88 ASP A N 1
ATOM 703 C CA . ASP A 1 88 ? 10.711 16.273 5.779 1.00 77.62 88 ASP A CA 1
ATOM 704 C C . ASP A 1 88 ? 9.236 15.864 5.670 1.00 77.62 88 ASP A C 1
ATOM 706 O O . ASP A 1 88 ? 8.758 15.481 4.599 1.00 77.62 88 ASP A O 1
ATOM 710 N N . PHE A 1 89 ? 8.486 15.957 6.772 1.00 75.31 89 PHE A N 1
ATOM 711 C CA . PHE A 1 89 ? 7.059 15.651 6.764 1.00 75.31 89 PHE A CA 1
ATOM 712 C C . PHE A 1 89 ? 6.275 16.726 6.007 1.00 75.31 89 PHE A C 1
ATOM 714 O O . PHE A 1 89 ? 5.375 16.396 5.238 1.00 75.31 89 PHE A O 1
ATOM 721 N N . ARG A 1 90 ? 6.638 18.008 6.147 1.00 78.62 90 ARG A N 1
ATOM 722 C CA . ARG A 1 90 ? 6.040 19.101 5.360 1.00 78.62 90 ARG A CA 1
ATOM 723 C C . ARG A 1 90 ? 6.260 18.890 3.863 1.00 78.62 90 ARG A C 1
ATOM 725 O O . ARG A 1 90 ? 5.293 18.963 3.110 1.00 78.62 90 ARG A O 1
ATOM 732 N N . ALA A 1 91 ? 7.486 18.563 3.454 1.00 76.56 91 ALA A N 1
ATOM 733 C CA . ALA A 1 91 ? 7.854 18.303 2.065 1.00 76.56 91 ALA A CA 1
ATOM 734 C C . ALA A 1 91 ? 7.088 17.108 1.485 1.00 76.56 91 ALA A C 1
ATOM 736 O O . ALA A 1 91 ? 6.567 17.192 0.376 1.00 76.56 91 ALA A O 1
ATOM 737 N N . GLN A 1 92 ? 6.919 16.030 2.261 1.00 70.50 92 GLN A N 1
ATOM 738 C CA . GLN A 1 92 ? 6.083 14.904 1.842 1.00 70.50 92 GLN A CA 1
ATOM 739 C C . GLN A 1 92 ? 4.636 15.329 1.578 1.00 70.50 92 GLN A C 1
ATOM 741 O O . GLN A 1 92 ? 4.038 14.845 0.630 1.00 70.50 92 GLN A O 1
ATOM 746 N N . ILE A 1 93 ? 4.055 16.217 2.387 1.00 70.81 93 ILE A N 1
ATOM 747 C CA . ILE A 1 93 ? 2.645 16.620 2.253 1.00 70.81 93 ILE A CA 1
ATOM 748 C C . ILE A 1 93 ? 2.443 17.704 1.183 1.00 70.81 93 ILE A C 1
ATOM 750 O O . ILE A 1 93 ? 1.366 17.783 0.583 1.00 70.81 93 ILE A O 1
ATOM 754 N N . GLN A 1 94 ? 3.448 18.555 0.968 1.00 66.06 94 GLN A N 1
ATOM 755 C CA . GLN A 1 94 ? 3.388 19.649 0.002 1.00 66.06 94 GLN A CA 1
ATOM 756 C C . GLN A 1 94 ? 3.597 19.179 -1.440 1.00 66.06 94 GLN A C 1
ATOM 758 O O . GLN A 1 94 ? 2.847 19.670 -2.279 1.00 66.06 94 GLN A O 1
ATOM 763 N N . GLY A 1 95 ? 4.470 18.186 -1.675 1.00 56.72 95 GLY A N 1
ATOM 764 C CA . GLY A 1 95 ? 4.699 17.586 -2.996 1.00 56.72 95 GLY A CA 1
ATOM 765 C C . GLY A 1 95 ? 5.493 18.480 -3.934 1.00 56.72 95 GLY A C 1
ATOM 766 O O . GLY A 1 95 ? 4.900 19.443 -4.461 1.00 56.72 95 GLY A O 1
#

Organism: NCBI:txid408172